Protein AF-G5HCB1-F1 (afdb_monomer_lite)

Structure (mmCIF, N/CA/C/O backbone):
data_AF-G5HCB1-F1
#
_entry.id   AF-G5HCB1-F1
#
loop_
_atom_site.group_PDB
_atom_site.id
_atom_site.type_symbol
_atom_site.label_atom_id
_atom_site.label_alt_id
_atom_site.label_comp_id
_atom_site.label_asym_id
_atom_site.label_entity_id
_atom_site.label_seq_id
_atom_site.pdbx_PDB_ins_code
_atom_site.Cartn_x
_atom_site.Cartn_y
_atom_site.Cartn_z
_atom_site.occupancy
_atom_site.B_iso_or_equiv
_atom_site.auth_seq_id
_atom_site.auth_comp_id
_atom_site.auth_asym_id
_atom_site.auth_atom_id
_atom_site.pdbx_PDB_model_num
ATOM 1 N N . MET A 1 1 ? -5.725 -8.275 14.392 1.00 70.00 1 MET A N 1
ATOM 2 C CA . MET A 1 1 ? -4.298 -8.640 14.143 1.00 70.00 1 MET A CA 1
ATOM 3 C C . MET A 1 1 ? -4.055 -9.260 12.757 1.00 70.00 1 MET A C 1
ATOM 5 O O . MET A 1 1 ? -2.910 -9.244 12.311 1.00 70.00 1 MET A O 1
ATOM 9 N N . TYR A 1 2 ? -5.079 -9.802 12.077 1.00 87.81 2 TY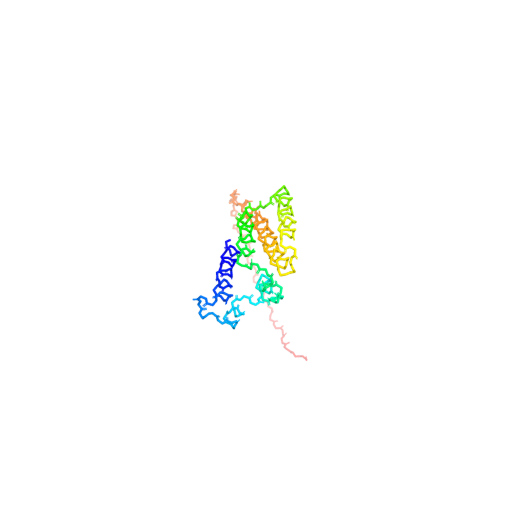R A N 1
ATOM 10 C CA . TYR A 1 2 ? -4.964 -10.382 10.727 1.00 87.81 2 TYR A CA 1
ATOM 11 C C . TYR A 1 2 ? -4.369 -9.394 9.706 1.00 87.81 2 TYR A C 1
ATOM 13 O O . TYR A 1 2 ? -3.294 -9.654 9.165 1.00 87.81 2 TYR A O 1
ATOM 21 N N . TYR A 1 3 ? -4.986 -8.219 9.545 1.00 92.00 3 TYR A N 1
ATOM 22 C CA . TYR A 1 3 ? -4.581 -7.213 8.555 1.00 92.00 3 TYR A CA 1
ATOM 23 C C . TYR A 1 3 ? -3.129 -6.753 8.686 1.00 92.00 3 TYR A C 1
ATOM 25 O O . TYR A 1 3 ? -2.403 -6.702 7.698 1.00 92.00 3 TYR A O 1
ATOM 33 N N . GLN A 1 4 ? -2.659 -6.504 9.909 1.00 92.19 4 GLN A N 1
ATOM 34 C CA . GLN A 1 4 ? -1.268 -6.096 10.137 1.00 92.19 4 GLN A CA 1
ATOM 35 C C . GLN A 1 4 ? -0.268 -7.164 9.683 1.00 92.19 4 GLN A C 1
ATOM 37 O O . GLN A 1 4 ? 0.793 -6.839 9.149 1.00 92.19 4 GLN A O 1
ATOM 42 N N . THR A 1 5 ? -0.601 -8.440 9.894 1.00 94.25 5 THR A N 1
ATOM 43 C CA . THR A 1 5 ? 0.245 -9.562 9.473 1.00 94.25 5 THR A CA 1
ATOM 44 C C . THR A 1 5 ? 0.216 -9.712 7.955 1.00 94.25 5 THR A C 1
ATOM 46 O O . THR A 1 5 ? 1.275 -9.851 7.344 1.00 94.25 5 THR A O 1
ATOM 49 N N . LEU A 1 6 ? -0.972 -9.609 7.354 1.00 95.19 6 LEU A N 1
ATOM 50 C CA . LEU A 1 6 ? -1.168 -9.639 5.908 1.00 95.19 6 LEU A CA 1
ATOM 51 C C . LEU A 1 6 ? -0.349 -8.548 5.204 1.00 95.19 6 LEU A C 1
ATOM 53 O O . LEU A 1 6 ? 0.491 -8.862 4.364 1.00 95.19 6 LEU A O 1
ATOM 57 N N . VAL A 1 7 ? -0.545 -7.277 5.576 1.00 96.19 7 VAL A N 1
ATOM 58 C CA . VAL A 1 7 ? 0.138 -6.144 4.932 1.00 96.19 7 VAL A CA 1
ATOM 59 C C . VAL A 1 7 ? 1.648 -6.264 5.106 1.00 96.19 7 VAL A C 1
ATOM 61 O O . VAL A 1 7 ? 2.392 -6.095 4.144 1.00 96.19 7 VAL A O 1
ATOM 64 N N . LYS A 1 8 ? 2.123 -6.611 6.308 1.00 96.00 8 LYS A N 1
ATOM 65 C CA . LYS A 1 8 ? 3.556 -6.798 6.566 1.00 96.00 8 LYS A CA 1
ATOM 66 C C . LYS A 1 8 ? 4.167 -7.878 5.669 1.00 96.00 8 LYS A C 1
ATOM 68 O O . LYS A 1 8 ? 5.240 -7.651 5.110 1.00 96.00 8 LYS A O 1
ATOM 73 N N . ASN A 1 9 ? 3.534 -9.045 5.574 1.00 95.44 9 ASN A N 1
ATOM 74 C CA . ASN A 1 9 ? 4.062 -10.155 4.782 1.00 95.44 9 ASN A CA 1
ATOM 75 C C . ASN A 1 9 ? 4.051 -9.804 3.293 1.00 95.44 9 ASN A C 1
ATOM 77 O O . ASN A 1 9 ? 5.087 -9.914 2.644 1.00 95.44 9 ASN A O 1
ATOM 81 N N . LEU A 1 10 ? 2.944 -9.251 2.794 1.00 96.25 10 LEU A N 1
ATOM 82 C CA . LEU A 1 10 ? 2.829 -8.841 1.400 1.00 96.25 10 LEU A CA 1
ATOM 83 C C . LEU A 1 10 ? 3.868 -7.776 1.019 1.00 96.25 10 LEU A C 1
ATOM 85 O O . LEU A 1 10 ? 4.509 -7.901 -0.019 1.00 96.25 10 LEU A O 1
ATOM 89 N N . PHE A 1 11 ? 4.100 -6.757 1.855 1.00 96.25 11 PHE A N 1
ATOM 90 C CA . PHE A 1 11 ? 5.136 -5.749 1.588 1.00 96.25 11 PHE A CA 1
ATOM 91 C C . PHE A 1 11 ? 6.543 -6.351 1.535 1.00 96.25 11 PHE A C 1
ATOM 93 O O . PHE A 1 11 ? 7.331 -5.980 0.664 1.00 96.25 11 PHE A O 1
ATOM 100 N N . ASN A 1 12 ? 6.862 -7.281 2.441 1.00 94.88 12 ASN A N 1
ATOM 101 C CA . ASN A 1 12 ? 8.157 -7.961 2.439 1.00 94.88 12 ASN A CA 1
ATOM 102 C C . ASN A 1 12 ? 8.332 -8.824 1.186 1.00 94.88 12 ASN A C 1
ATOM 104 O O . ASN A 1 12 ? 9.361 -8.729 0.515 1.00 94.88 12 ASN A O 1
ATOM 108 N N . ASP A 1 13 ? 7.324 -9.623 0.843 1.00 94.94 13 ASP A N 1
ATOM 109 C CA . ASP A 1 13 ? 7.385 -10.528 -0.301 1.00 94.94 13 ASP A CA 1
ATOM 110 C C . ASP A 1 13 ? 7.449 -9.745 -1.618 1.00 94.94 13 ASP A C 1
ATOM 112 O O . ASP A 1 13 ? 8.277 -10.049 -2.477 1.00 94.94 13 ASP A O 1
ATOM 116 N N . MET A 1 14 ? 6.673 -8.664 -1.746 1.00 93.75 14 MET A N 1
ATOM 117 C CA . MET A 1 14 ? 6.744 -7.758 -2.895 1.00 93.75 14 MET A CA 1
ATOM 118 C C . MET A 1 14 ? 8.093 -7.044 -2.984 1.00 93.75 14 MET A C 1
ATOM 120 O O . MET A 1 14 ? 8.636 -6.906 -4.078 1.00 93.75 14 MET A O 1
ATOM 124 N N . HIS A 1 15 ? 8.679 -6.625 -1.859 1.00 92.88 15 HIS A N 1
ATOM 125 C CA . HIS A 1 15 ? 10.019 -6.042 -1.851 1.00 92.88 15 HIS A CA 1
ATOM 126 C C . HIS A 1 15 ? 11.067 -7.054 -2.332 1.00 92.88 15 HIS A C 1
ATOM 128 O O . HIS A 1 15 ? 11.932 -6.710 -3.140 1.00 92.88 15 HIS A O 1
ATOM 134 N N . HIS A 1 16 ? 10.984 -8.309 -1.887 1.00 92.12 16 HIS A N 1
ATOM 135 C CA . HIS A 1 16 ? 11.872 -9.372 -2.349 1.00 92.12 16 HIS A CA 1
ATOM 136 C C . HIS A 1 16 ? 11.685 -9.690 -3.834 1.00 92.12 16 HIS A C 1
ATOM 138 O O . HIS A 1 16 ? 12.688 -9.842 -4.535 1.00 92.12 16 HIS A O 1
ATOM 144 N N . PHE A 1 17 ? 10.439 -9.729 -4.308 1.00 91.56 17 PHE A N 1
ATOM 145 C CA . PHE A 1 17 ? 10.084 -9.961 -5.705 1.00 91.56 17 PHE A CA 1
ATOM 146 C C . PHE A 1 17 ? 10.596 -8.846 -6.626 1.00 91.56 17 PHE A C 1
ATOM 148 O O . PHE A 1 17 ? 11.310 -9.124 -7.587 1.00 91.56 17 PHE A O 1
ATOM 155 N N . LEU A 1 18 ? 10.303 -7.580 -6.311 1.00 88.94 18 LEU A N 1
ATOM 156 C CA . LEU A 1 18 ? 10.678 -6.433 -7.148 1.00 88.94 18 LEU A CA 1
ATOM 157 C C . LEU A 1 18 ? 12.194 -6.208 -7.201 1.00 88.94 18 LEU A C 1
ATOM 159 O O . LEU A 1 18 ? 12.723 -5.829 -8.243 1.00 88.94 18 LEU A O 1
ATOM 163 N N . ASN A 1 19 ? 12.902 -6.461 -6.096 1.00 88.06 19 ASN A N 1
ATOM 164 C CA . ASN A 1 19 ? 14.351 -6.257 -6.020 1.00 88.06 19 ASN A CA 1
ATOM 165 C C . ASN A 1 19 ? 15.167 -7.516 -6.371 1.00 88.06 19 ASN A C 1
ATOM 167 O O . ASN A 1 19 ? 16.396 -7.456 -6.390 1.00 88.06 19 ASN A O 1
ATOM 171 N N . GLY A 1 20 ? 14.522 -8.663 -6.614 1.00 84.25 20 GLY A N 1
ATOM 172 C CA . GLY A 1 20 ? 15.202 -9.931 -6.907 1.00 84.25 20 GLY A CA 1
ATOM 173 C C . GLY A 1 20 ? 16.092 -10.441 -5.766 1.00 84.25 20 GLY A C 1
ATOM 174 O O . GLY A 1 20 ? 17.081 -11.128 -6.012 1.00 84.25 20 GLY A O 1
ATOM 175 N N . VAL A 1 21 ? 15.775 -10.078 -4.516 1.00 79.06 21 VAL A N 1
ATOM 176 C CA . VAL A 1 21 ? 16.583 -10.420 -3.326 1.00 79.06 21 VAL A CA 1
ATOM 177 C C . VAL A 1 21 ? 16.389 -11.883 -2.920 1.00 79.06 21 VAL A C 1
ATOM 179 O O . VAL A 1 21 ? 17.304 -12.503 -2.379 1.00 79.06 21 VAL A O 1
ATOM 182 N N . GLN A 1 22 ? 15.211 -12.445 -3.192 1.00 79.31 22 GLN A N 1
ATOM 183 C CA . GLN A 1 22 ? 14.900 -13.859 -2.998 1.00 79.31 22 GLN A CA 1
ATOM 184 C C . GLN A 1 22 ? 14.173 -14.402 -4.227 1.00 79.31 22 GLN A C 1
ATOM 186 O O . GLN A 1 22 ? 13.500 -13.658 -4.939 1.00 79.31 22 GLN A O 1
ATOM 191 N N . ALA A 1 23 ? 14.292 -15.709 -4.460 1.00 78.31 23 ALA A N 1
ATOM 192 C CA . ALA A 1 23 ? 13.563 -16.402 -5.515 1.00 78.31 23 ALA A CA 1
ATOM 193 C C . ALA A 1 23 ? 12.108 -16.650 -5.080 1.00 78.31 23 ALA A C 1
ATOM 195 O O . ALA A 1 23 ? 11.734 -17.779 -4.785 1.00 78.31 23 ALA A O 1
ATOM 196 N N . ILE A 1 24 ? 11.319 -15.580 -4.997 1.00 84.69 24 ILE A N 1
ATOM 197 C CA . ILE A 1 24 ? 9.862 -15.653 -4.861 1.00 84.69 24 ILE A CA 1
ATOM 198 C C . ILE A 1 24 ? 9.285 -15.557 -6.271 1.00 84.69 24 ILE A C 1
ATOM 200 O O . ILE A 1 24 ? 9.588 -14.607 -6.997 1.00 84.69 24 ILE A O 1
ATOM 204 N N . SER A 1 25 ? 8.497 -16.546 -6.688 1.00 87.69 25 SER A N 1
ATOM 205 C CA . SER A 1 25 ? 7.835 -16.507 -7.989 1.00 87.69 25 SER A CA 1
ATOM 206 C C . SER A 1 25 ? 6.523 -15.720 -7.922 1.00 87.69 25 SER A C 1
ATOM 208 O O . SER A 1 25 ? 5.918 -15.553 -6.863 1.00 87.69 25 SER A O 1
ATOM 210 N N . LEU A 1 26 ? 6.048 -15.247 -9.077 1.00 87.56 26 LEU A N 1
ATOM 211 C CA . LEU A 1 26 ? 4.714 -14.646 -9.163 1.00 87.56 26 LEU A CA 1
ATOM 212 C C . LEU A 1 26 ? 3.610 -15.667 -8.835 1.00 87.56 26 LEU A C 1
ATOM 214 O O . LEU A 1 26 ? 2.549 -15.278 -8.356 1.00 87.56 26 LEU A O 1
ATOM 218 N N . GLU A 1 27 ? 3.860 -16.956 -9.083 1.00 91.69 27 GLU A N 1
ATOM 219 C CA . GLU A 1 27 ? 2.950 -18.050 -8.726 1.00 91.69 27 GLU A CA 1
ATOM 220 C C . GLU A 1 27 ? 2.814 -18.157 -7.202 1.00 91.69 27 GLU A C 1
ATOM 222 O O . GLU A 1 27 ? 1.692 -18.123 -6.705 1.00 91.69 27 GLU A O 1
ATOM 227 N N . ASP A 1 28 ? 3.931 -18.125 -6.464 1.00 91.50 28 ASP A N 1
ATOM 228 C CA . ASP A 1 28 ? 3.920 -18.135 -4.992 1.00 91.50 28 ASP A CA 1
ATOM 229 C C . ASP A 1 28 ? 3.151 -16.933 -4.419 1.00 91.50 28 ASP A C 1
ATOM 231 O O . ASP A 1 28 ? 2.365 -17.067 -3.481 1.00 91.50 28 ASP A O 1
ATOM 235 N N . LEU A 1 29 ? 3.356 -15.737 -4.984 1.00 93.00 29 LEU A N 1
ATOM 236 C CA . LEU A 1 29 ? 2.639 -14.532 -4.555 1.00 93.00 29 LEU A CA 1
ATOM 237 C C . LEU A 1 29 ? 1.139 -14.634 -4.831 1.00 93.00 29 LEU A C 1
ATOM 239 O O . LEU A 1 29 ? 0.320 -14.257 -3.996 1.00 93.00 29 LEU A O 1
ATOM 243 N N . LYS A 1 30 ? 0.773 -15.141 -6.008 1.00 93.62 30 LYS A N 1
ATOM 244 C CA . LYS A 1 30 ? -0.622 -15.301 -6.400 1.00 93.62 30 LYS A CA 1
ATOM 245 C C . LYS A 1 30 ? -1.330 -16.306 -5.490 1.00 93.62 30 LYS A C 1
ATOM 247 O O . LYS A 1 30 ? -2.425 -16.011 -5.023 1.00 93.62 30 LYS A O 1
ATOM 252 N N . ASP A 1 31 ? -0.715 -17.449 -5.208 1.00 94.06 31 ASP A N 1
ATOM 253 C CA . ASP A 1 31 ? -1.319 -18.483 -4.363 1.00 94.06 31 ASP A CA 1
ATOM 254 C C . ASP A 1 31 ? -1.599 -17.976 -2.940 1.00 94.06 31 ASP A C 1
ATOM 256 O O . ASP A 1 31 ? -2.596 -18.368 -2.335 1.00 94.06 31 ASP A O 1
ATOM 260 N N . ASN A 1 32 ? -0.773 -17.052 -2.439 1.00 93.25 32 ASN A N 1
ATOM 261 C CA . ASN A 1 32 ? -0.916 -16.482 -1.100 1.00 93.25 32 ASN A CA 1
ATOM 262 C C . ASN A 1 32 ? -1.811 -15.232 -1.033 1.00 93.25 32 ASN A C 1
ATOM 264 O O . ASN A 1 32 ? -2.396 -14.976 0.018 1.00 93.25 32 ASN A O 1
ATOM 268 N N . TYR A 1 33 ? -1.902 -14.437 -2.109 1.00 95.88 33 TYR A N 1
ATOM 269 C CA . TYR A 1 33 ? -2.460 -13.079 -2.037 1.00 95.88 33 TYR A CA 1
ATOM 270 C 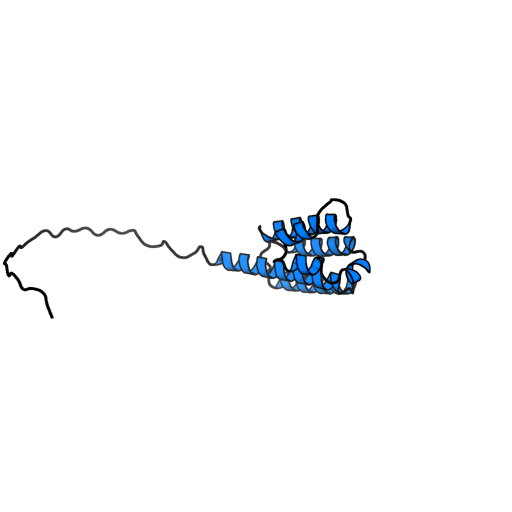C . TYR A 1 33 ? -3.433 -12.696 -3.165 1.00 95.88 33 TYR A C 1
ATOM 272 O O . TYR A 1 33 ? -3.869 -11.549 -3.211 1.00 95.88 33 TYR A O 1
ATOM 280 N N . GLN A 1 34 ? -3.806 -13.594 -4.085 1.00 93.19 34 GLN A N 1
ATOM 281 C CA . GLN A 1 34 ? -4.642 -13.241 -5.254 1.00 93.19 34 GLN A CA 1
ATOM 282 C C . GLN A 1 34 ? -6.000 -12.600 -4.930 1.00 93.19 34 GLN A C 1
ATOM 284 O O . GLN A 1 34 ? -6.545 -11.886 -5.771 1.00 93.19 34 GLN A O 1
ATOM 289 N N . GLU A 1 35 ? -6.551 -12.860 -3.746 1.00 92.38 35 GLU A N 1
ATOM 290 C CA . GLU A 1 35 ? -7.833 -12.295 -3.309 1.00 92.38 35 GLU A CA 1
ATOM 291 C C . GLU A 1 35 ? -7.677 -10.903 -2.680 1.00 92.38 35 GLU A C 1
ATOM 293 O O . GLU A 1 35 ? -8.661 -10.187 -2.494 1.00 92.38 35 GLU A O 1
ATOM 298 N N . GLU A 1 36 ? -6.442 -10.490 -2.390 1.00 94.81 36 GLU A N 1
ATOM 299 C CA . GLU A 1 36 ? -6.147 -9.260 -1.672 1.00 94.81 36 GLU A CA 1
ATOM 300 C C . GLU A 1 36 ? -6.002 -8.081 -2.648 1.00 94.81 36 GLU A C 1
ATOM 302 O O . GLU A 1 36 ? -5.097 -8.073 -3.494 1.00 94.81 36 GLU A O 1
ATOM 307 N N . PRO A 1 37 ? -6.837 -7.028 -2.535 1.00 93.94 37 PRO A N 1
ATOM 308 C CA . PRO A 1 37 ? -6.766 -5.864 -3.423 1.00 93.94 37 PRO A CA 1
ATOM 309 C C . PRO A 1 37 ? -5.394 -5.190 -3.422 1.00 93.94 37 PRO A C 1
ATOM 311 O O . PRO A 1 37 ? -4.954 -4.664 -4.444 1.00 93.94 37 PRO A O 1
ATOM 314 N N . LEU A 1 38 ? -4.698 -5.239 -2.285 1.00 96.38 38 LEU A N 1
ATOM 315 C CA . LEU A 1 38 ? -3.346 -4.713 -2.145 1.00 96.38 38 LEU A CA 1
ATOM 316 C C . LEU A 1 38 ? -2.347 -5.451 -3.038 1.00 96.38 38 LEU A C 1
ATOM 318 O O . LEU A 1 38 ? -1.508 -4.806 -3.661 1.00 96.38 38 LEU A O 1
ATOM 322 N N . PHE A 1 39 ? -2.465 -6.773 -3.176 1.00 96.75 39 PHE A N 1
ATOM 323 C CA . PHE A 1 39 ? -1.620 -7.529 -4.098 1.00 96.75 39 PHE A CA 1
ATOM 324 C C . PHE A 1 39 ? -1.902 -7.139 -5.549 1.00 96.75 39 PHE A C 1
ATOM 326 O O . PHE A 1 39 ? -0.971 -6.856 -6.300 1.00 96.75 39 PHE A O 1
ATOM 333 N N . LEU A 1 40 ? -3.178 -7.030 -5.931 1.00 95.88 40 LEU A N 1
ATOM 334 C CA . LEU A 1 40 ? -3.558 -6.586 -7.274 1.00 95.88 40 LEU A CA 1
ATOM 335 C C . LEU A 1 40 ? -3.050 -5.169 -7.582 1.00 95.88 40 LEU A C 1
ATOM 337 O O . LEU A 1 40 ? -2.615 -4.908 -8.703 1.00 95.88 40 LEU A O 1
ATOM 341 N N . ALA A 1 41 ? -3.054 -4.268 -6.596 1.00 96.50 41 ALA A N 1
ATOM 342 C CA . ALA A 1 41 ? -2.478 -2.932 -6.730 1.00 96.50 41 ALA A CA 1
ATOM 343 C C . ALA A 1 41 ? -0.956 -2.973 -6.936 1.00 96.50 41 ALA A C 1
ATOM 345 O O . ALA A 1 41 ? -0.433 -2.214 -7.749 1.00 96.50 41 ALA A O 1
ATOM 346 N N . PHE A 1 42 ? -0.258 -3.884 -6.254 1.00 95.50 42 PHE A N 1
ATOM 347 C CA . PHE A 1 42 ? 1.181 -4.083 -6.407 1.00 95.50 42 PHE A CA 1
ATOM 348 C C . PHE A 1 42 ? 1.576 -4.554 -7.810 1.00 95.50 42 PHE A C 1
ATOM 350 O O . PHE A 1 42 ? 2.522 -4.013 -8.383 1.00 95.50 42 PHE A O 1
ATOM 357 N N . ILE A 1 43 ? 0.871 -5.550 -8.355 1.00 94.31 43 ILE A N 1
ATOM 358 C CA . ILE A 1 43 ? 1.187 -6.145 -9.666 1.00 94.31 43 ILE A CA 1
ATOM 359 C C . ILE A 1 43 ? 0.503 -5.439 -10.847 1.00 94.31 43 ILE A C 1
ATOM 361 O O . ILE A 1 43 ? 0.820 -5.716 -12.004 1.00 94.31 43 ILE A O 1
ATOM 365 N N . GLY A 1 44 ? -0.449 -4.544 -10.584 1.00 92.94 44 GLY A N 1
ATOM 366 C CA . GLY A 1 44 ? -1.057 -3.682 -11.594 1.00 92.94 44 GLY A CA 1
ATOM 367 C C . GLY A 1 44 ? -0.122 -2.536 -11.977 1.00 92.94 44 GLY A C 1
ATOM 368 O O . GLY A 1 44 ? 0.676 -2.106 -11.163 1.00 92.94 44 GLY A O 1
ATOM 369 N N . ASN A 1 45 ? -0.216 -2.009 -13.201 1.00 93.94 45 ASN A N 1
ATOM 370 C CA . ASN A 1 45 ? 0.536 -0.820 -13.651 1.00 93.94 45 ASN A CA 1
ATOM 371 C C . ASN A 1 45 ? 2.059 -0.861 -13.364 1.00 93.94 45 ASN A C 1
ATOM 373 O O . ASN A 1 45 ? 2.652 0.153 -12.990 1.00 93.94 45 ASN A O 1
ATOM 377 N N . LEU A 1 46 ? 2.710 -2.022 -13.522 1.00 92.69 46 LEU A N 1
ATOM 378 C CA . LEU A 1 46 ? 4.152 -2.178 -13.255 1.00 92.69 46 LEU A CA 1
ATOM 379 C C . LEU A 1 46 ? 5.037 -1.283 -14.138 1.00 92.69 46 LEU A C 1
ATOM 381 O O . LEU A 1 46 ? 6.139 -0.913 -13.739 1.00 92.69 46 LEU A O 1
ATOM 385 N N . ASP A 1 47 ? 4.553 -0.892 -15.317 1.00 93.50 47 ASP A N 1
ATOM 386 C CA . ASP A 1 47 ? 5.191 0.112 -16.169 1.00 93.50 47 ASP A CA 1
ATOM 387 C C . ASP A 1 47 ? 5.277 1.483 -15.475 1.00 93.50 47 ASP A C 1
ATOM 389 O O . ASP A 1 47 ? 6.291 2.170 -15.587 1.00 93.50 47 ASP A O 1
ATOM 393 N N . GLN A 1 48 ? 4.251 1.851 -14.703 1.00 95.62 48 GLN A N 1
ATOM 394 C CA . GLN A 1 48 ? 4.225 3.079 -13.908 1.00 95.62 48 GLN A CA 1
ATOM 395 C C . GLN A 1 48 ? 5.076 2.952 -12.644 1.00 95.62 48 GLN A C 1
ATOM 397 O O . GLN A 1 48 ? 5.718 3.928 -12.257 1.00 95.62 48 GLN A O 1
ATOM 402 N N . ALA A 1 49 ? 5.124 1.765 -12.031 1.00 93.06 49 ALA A N 1
ATOM 403 C CA . ALA A 1 49 ? 6.010 1.482 -10.901 1.00 93.06 49 ALA A CA 1
ATOM 404 C C . ALA A 1 49 ? 7.488 1.656 -11.288 1.00 93.06 49 ALA A C 1
ATOM 406 O O . ALA A 1 49 ? 8.264 2.257 -10.551 1.00 93.06 49 ALA A O 1
ATOM 407 N N . ALA A 1 50 ? 7.868 1.194 -12.484 1.00 92.00 50 ALA A N 1
ATOM 408 C CA . ALA A 1 50 ? 9.225 1.331 -13.011 1.00 92.00 50 ALA A CA 1
ATOM 409 C C . ALA A 1 50 ? 9.622 2.786 -13.340 1.00 92.00 50 ALA A C 1
ATOM 411 O O . ALA A 1 50 ? 10.807 3.066 -13.525 1.00 92.00 50 ALA A O 1
ATOM 412 N N . ALA A 1 51 ? 8.656 3.707 -13.423 1.00 94.25 51 ALA A N 1
ATOM 413 C CA . ALA A 1 51 ? 8.890 5.123 -13.707 1.00 94.25 51 ALA A CA 1
ATOM 414 C C . ALA A 1 51 ? 9.195 5.963 -12.452 1.00 94.25 51 ALA A C 1
ATOM 416 O O . ALA A 1 51 ? 9.507 7.148 -12.574 1.00 94.25 51 ALA A O 1
ATOM 417 N N . VAL A 1 52 ? 9.097 5.375 -11.256 1.00 94.31 52 VAL A N 1
ATOM 418 C CA . VAL A 1 52 ? 9.316 6.044 -9.967 1.00 94.31 52 VAL A CA 1
ATOM 419 C C . VAL A 1 52 ? 10.284 5.250 -9.094 1.00 94.31 52 VAL A C 1
ATOM 421 O O . VAL A 1 52 ? 10.598 4.092 -9.368 1.00 94.31 52 VAL A O 1
ATOM 424 N N . ASP A 1 53 ? 10.747 5.866 -8.007 1.00 95.38 53 ASP A N 1
ATOM 425 C CA . ASP A 1 53 ? 11.418 5.129 -6.937 1.00 95.38 53 ASP A CA 1
ATOM 426 C C . ASP A 1 53 ? 10.381 4.319 -6.143 1.00 95.38 53 ASP A C 1
ATOM 428 O O . ASP A 1 53 ? 9.867 4.749 -5.107 1.00 95.38 53 ASP A O 1
ATOM 432 N N . TYR A 1 54 ? 10.039 3.141 -6.668 1.00 93.25 54 TYR A N 1
ATOM 433 C CA . TYR A 1 54 ? 9.037 2.263 -6.070 1.00 93.25 54 TYR A CA 1
ATOM 434 C C . TYR A 1 54 ? 9.409 1.839 -4.644 1.00 93.25 54 TYR A C 1
ATOM 436 O O . TYR A 1 54 ? 8.516 1.664 -3.823 1.00 93.25 54 TYR A O 1
ATOM 444 N N . ASN A 1 55 ? 10.698 1.727 -4.299 1.00 94.56 55 ASN A N 1
ATOM 445 C CA . ASN A 1 55 ? 11.116 1.375 -2.939 1.00 94.56 55 ASN A CA 1
ATOM 446 C C . ASN A 1 55 ? 10.810 2.512 -1.956 1.00 94.56 55 ASN A C 1
ATOM 448 O O . ASN A 1 55 ? 10.307 2.263 -0.858 1.00 94.56 55 ASN A O 1
ATOM 452 N N . ALA A 1 56 ? 11.077 3.761 -2.341 1.00 96.50 56 ALA A N 1
ATOM 453 C CA . ALA A 1 56 ? 10.705 4.915 -1.531 1.00 96.50 56 ALA A CA 1
ATOM 454 C C . ALA A 1 56 ? 9.175 5.053 -1.403 1.00 96.50 56 ALA A C 1
ATOM 456 O O . ALA A 1 56 ? 8.681 5.224 -0.287 1.00 96.50 56 ALA A O 1
ATOM 457 N N . ALA A 1 57 ? 8.422 4.862 -2.491 1.00 95.88 57 ALA A N 1
ATOM 458 C CA . ALA A 1 57 ? 6.956 4.892 -2.467 1.00 95.88 57 ALA A CA 1
ATOM 459 C C . ALA A 1 57 ? 6.351 3.775 -1.594 1.00 95.88 57 ALA A C 1
ATOM 461 O O . ALA A 1 57 ? 5.403 4.006 -0.838 1.00 95.88 57 ALA A O 1
ATOM 462 N N . MET A 1 58 ? 6.920 2.566 -1.641 1.00 95.94 58 MET A N 1
ATOM 463 C CA . MET A 1 58 ? 6.543 1.461 -0.753 1.00 95.94 58 MET A CA 1
ATOM 464 C C . MET A 1 58 ? 6.808 1.801 0.712 1.00 95.94 58 MET A C 1
ATOM 466 O O . MET A 1 58 ? 5.950 1.580 1.561 1.00 95.94 58 MET A O 1
ATOM 470 N N . ASN A 1 59 ? 7.972 2.366 1.028 1.00 96.06 59 ASN A N 1
ATOM 471 C CA . ASN A 1 59 ? 8.299 2.730 2.404 1.00 96.06 59 ASN A CA 1
ATOM 472 C C . ASN A 1 59 ? 7.345 3.796 2.960 1.00 96.06 59 ASN A C 1
ATOM 474 O O . ASN A 1 59 ? 6.881 3.667 4.092 1.00 96.06 59 ASN A O 1
ATOM 478 N N . GLU A 1 60 ? 7.036 4.825 2.171 1.00 97.00 60 GLU A N 1
ATOM 479 C CA . GLU A 1 60 ? 6.131 5.905 2.574 1.00 97.00 60 GLU A CA 1
ATOM 480 C C . GLU A 1 60 ? 4.689 5.404 2.748 1.00 97.00 60 GLU A C 1
ATOM 482 O O . GLU A 1 60 ? 4.077 5.638 3.78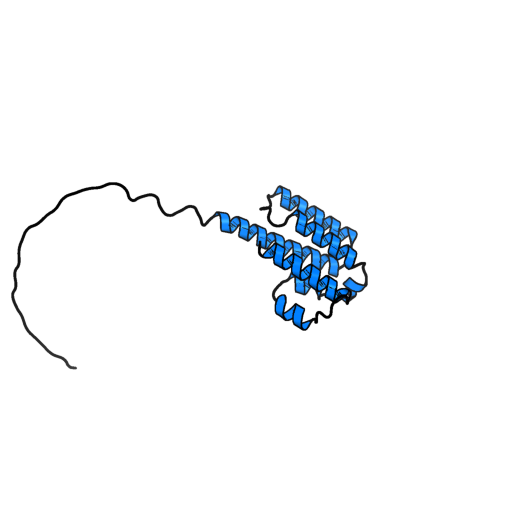9 1.00 97.00 60 GLU A O 1
ATOM 487 N N . SER A 1 61 ? 4.172 4.627 1.791 1.00 96.75 61 SER A N 1
ATOM 488 C CA . SER A 1 61 ? 2.824 4.043 1.881 1.00 96.75 61 SER A CA 1
ATOM 489 C C . SER A 1 61 ? 2.682 3.052 3.045 1.00 96.75 61 SER A C 1
ATOM 491 O O . SER A 1 61 ? 1.681 3.066 3.763 1.00 96.75 61 SER A O 1
ATOM 493 N N . TYR A 1 62 ? 3.705 2.239 3.320 1.00 97.00 62 TYR A N 1
ATOM 494 C CA . TYR A 1 62 ? 3.709 1.356 4.487 1.00 97.00 62 TYR A CA 1
ATOM 495 C C . TYR A 1 62 ? 3.771 2.132 5.810 1.00 97.00 62 TYR A C 1
ATOM 497 O O . TYR A 1 62 ? 3.122 1.750 6.789 1.00 97.00 62 TYR A O 1
ATOM 505 N N . ALA A 1 63 ? 4.533 3.230 5.860 1.00 96.69 63 ALA A N 1
ATOM 506 C CA . ALA A 1 63 ? 4.590 4.101 7.030 1.00 96.69 63 ALA A CA 1
ATOM 507 C C . ALA A 1 63 ? 3.228 4.746 7.324 1.00 96.69 63 ALA A C 1
ATOM 509 O O . ALA A 1 63 ? 2.817 4.763 8.487 1.00 96.69 63 ALA A O 1
ATOM 510 N N . PHE A 1 64 ? 2.515 5.187 6.282 1.00 96.25 64 PHE A N 1
ATOM 511 C CA . PHE A 1 64 ? 1.125 5.636 6.373 1.00 96.25 64 PHE A CA 1
ATOM 512 C C . PHE A 1 64 ? 0.233 4.555 7.002 1.00 96.25 64 PHE A C 1
ATOM 514 O O . PHE A 1 64 ? -0.384 4.794 8.037 1.00 96.25 64 PHE A O 1
ATOM 521 N N . TYR A 1 65 ? 0.233 3.329 6.465 1.00 96.00 65 TYR A N 1
ATOM 522 C CA . TYR A 1 65 ? -0.602 2.243 6.997 1.00 96.00 65 TYR A CA 1
ATOM 523 C C . TYR A 1 65 ? -0.330 1.971 8.483 1.00 96.00 65 TYR A C 1
ATOM 525 O O . TYR A 1 65 ? -1.249 1.920 9.304 1.00 96.00 65 TYR A O 1
ATOM 533 N N . LYS A 1 66 ? 0.951 1.878 8.857 1.00 95.31 66 LYS A N 1
ATOM 534 C CA . LYS A 1 66 ? 1.371 1.646 10.245 1.00 95.31 66 LYS A CA 1
ATOM 535 C C . LYS A 1 66 ? 0.932 2.739 11.215 1.00 95.31 66 LYS A C 1
ATOM 537 O O . LYS A 1 66 ? 0.869 2.487 12.419 1.00 95.31 66 LYS A O 1
ATOM 542 N N . LYS A 1 67 ? 0.693 3.959 10.732 1.00 94.38 67 LYS A N 1
ATOM 543 C CA . LYS A 1 67 ? 0.250 5.068 11.575 1.00 94.38 67 LYS A CA 1
ATOM 544 C C . LYS A 1 67 ? -1.179 4.862 12.072 1.00 94.38 67 LYS A C 1
ATOM 546 O O . LYS A 1 67 ? -1.465 5.288 13.191 1.00 94.38 67 LYS A O 1
ATOM 551 N N . PHE A 1 68 ? -2.033 4.193 11.304 1.00 93.44 68 PHE A N 1
ATOM 552 C CA . PHE A 1 68 ? -3.472 4.104 11.571 1.00 93.44 68 PHE A CA 1
ATOM 553 C C . PHE A 1 68 ? -3.959 2.691 11.919 1.00 93.44 68 PHE A C 1
ATOM 555 O O . PHE A 1 68 ? -4.971 2.557 12.602 1.00 93.44 68 PHE A O 1
ATOM 562 N N . CYS A 1 69 ? -3.229 1.642 11.530 1.00 91.88 69 CYS A N 1
ATOM 563 C CA . CYS A 1 69 ? -3.665 0.263 11.745 1.00 91.88 69 CYS A CA 1
ATOM 564 C C . CYS A 1 69 ? -3.917 -0.079 13.229 1.00 91.88 69 CYS A C 1
ATOM 566 O O . CYS A 1 69 ? -3.130 0.274 14.114 1.00 91.88 69 CYS A O 1
ATOM 568 N N . GLY A 1 70 ? -4.992 -0.824 13.494 1.00 86.38 70 GLY A N 1
ATOM 569 C CA . GLY A 1 70 ? -5.331 -1.384 14.806 1.00 86.38 70 GLY A CA 1
ATOM 570 C C . GLY A 1 70 ? -5.754 -0.386 15.889 1.00 86.38 70 GLY A C 1
ATOM 571 O O . GLY A 1 70 ? -5.703 -0.743 17.065 1.00 86.38 70 GLY A O 1
ATOM 572 N N . LYS A 1 71 ? -6.117 0.854 15.532 1.00 84.50 71 LYS A N 1
ATOM 573 C CA . LYS A 1 71 ? -6.428 1.916 16.509 1.00 84.50 71 LYS A CA 1
ATOM 574 C C . LYS A 1 71 ? -7.915 2.149 16.788 1.00 84.50 71 LYS A C 1
ATOM 576 O O . LYS A 1 71 ? -8.202 2.758 17.811 1.00 84.50 71 LYS A O 1
ATOM 581 N N . GLY A 1 72 ? -8.827 1.659 15.942 1.00 81.06 72 GLY A N 1
ATOM 582 C CA . GLY A 1 72 ? -10.246 2.036 16.001 1.00 81.06 72 GLY A CA 1
ATOM 583 C C . GLY A 1 72 ? -10.401 3.538 15.746 1.00 81.06 72 GLY A C 1
ATOM 584 O O . GLY A 1 72 ? -10.465 4.329 16.683 1.00 81.06 72 GLY A O 1
ATOM 585 N N . LEU A 1 73 ? -10.364 3.926 14.476 1.00 87.44 73 LEU A N 1
ATOM 586 C CA . LEU A 1 73 ? -10.156 5.300 14.017 1.00 87.44 73 LEU A CA 1
ATOM 587 C C . LEU A 1 73 ? -11.386 6.166 14.288 1.00 87.44 73 LEU A C 1
ATOM 589 O O . LEU A 1 73 ? -12.474 5.841 13.819 1.00 87.44 73 LEU A O 1
ATOM 593 N N . ALA A 1 74 ? -11.231 7.279 15.005 1.00 89.94 74 ALA A N 1
ATOM 594 C CA . ALA A 1 74 ? -12.290 8.275 15.175 1.00 89.94 74 ALA A CA 1
ATOM 595 C C . ALA A 1 74 ? -12.499 9.113 13.895 1.00 89.94 74 ALA A C 1
ATOM 597 O O . ALA A 1 74 ? -11.736 9.004 12.936 1.00 89.94 74 ALA A O 1
ATOM 598 N N . GLU A 1 75 ? -13.534 9.961 13.861 1.00 89.31 75 GLU A N 1
ATOM 599 C CA . GLU A 1 75 ? -13.795 10.839 12.703 1.00 89.31 75 GLU A CA 1
ATOM 600 C C . GLU A 1 75 ? -12.603 11.775 12.436 1.00 89.31 75 GLU A C 1
ATOM 602 O O . GLU A 1 75 ? -12.184 11.947 11.294 1.00 89.31 75 GLU A O 1
ATOM 607 N N . GLU A 1 76 ? -11.966 12.276 13.496 1.00 91.25 76 GLU A N 1
ATOM 608 C CA . GLU A 1 76 ? -10.778 13.126 13.402 1.00 91.25 76 GLU A CA 1
ATOM 609 C C . GLU A 1 76 ? -9.549 12.370 12.869 1.00 91.25 76 GLU A C 1
ATOM 611 O O . GLU A 1 76 ? -8.694 12.956 12.199 1.00 91.25 76 GLU A O 1
ATOM 616 N N . ASP A 1 77 ? -9.450 11.065 13.148 1.00 93.06 77 ASP A N 1
ATOM 617 C CA . ASP A 1 77 ? -8.393 10.224 12.583 1.00 93.06 77 ASP A CA 1
ATOM 618 C C . ASP A 1 77 ? -8.621 10.009 11.083 1.00 93.06 77 ASP A C 1
ATOM 620 O O . ASP A 1 77 ? -7.663 10.032 10.309 1.00 93.06 77 ASP A O 1
ATOM 624 N N . TRP A 1 78 ? -9.879 9.854 10.656 1.00 94.50 78 TRP A N 1
ATOM 625 C CA . TRP A 1 78 ? -10.239 9.731 9.244 1.00 94.50 78 TRP A CA 1
ATOM 626 C C . TRP A 1 78 ? -9.931 11.002 8.451 1.00 94.50 78 TRP A C 1
ATOM 628 O O . TRP A 1 78 ? -9.399 10.906 7.344 1.00 94.50 78 TRP A O 1
ATOM 638 N N . ASP A 1 79 ? -10.154 12.188 9.020 1.00 95.44 79 ASP A N 1
ATOM 639 C CA . ASP A 1 79 ? -9.721 13.447 8.402 1.00 95.44 79 ASP A CA 1
ATOM 640 C C . ASP A 1 79 ? -8.205 13.461 8.155 1.00 95.44 79 ASP A C 1
ATOM 642 O O . ASP A 1 79 ? -7.741 13.837 7.072 1.00 95.44 79 ASP A O 1
ATOM 646 N N . LEU A 1 80 ? -7.417 12.993 9.129 1.00 95.50 80 LEU A N 1
ATOM 647 C CA . LEU A 1 80 ? -5.965 12.900 8.990 1.00 95.50 80 LEU A CA 1
ATOM 648 C C . LEU A 1 80 ? -5.550 11.853 7.946 1.00 95.50 80 LEU A C 1
ATOM 650 O O . LEU A 1 80 ? -4.644 12.112 7.153 1.00 95.50 80 LEU A O 1
ATOM 654 N N . VAL A 1 81 ? -6.231 10.705 7.904 1.00 96.00 81 VAL A N 1
ATOM 655 C CA . VAL A 1 81 ? -6.039 9.676 6.874 1.00 96.00 81 VAL A CA 1
ATOM 656 C C . VAL A 1 81 ? -6.241 10.273 5.481 1.00 96.00 81 VAL A C 1
ATOM 658 O O . VAL A 1 81 ? -5.378 10.122 4.617 1.00 96.00 81 VAL A O 1
ATOM 661 N N . ILE A 1 82 ? -7.342 10.996 5.255 1.00 95.56 82 ILE A N 1
ATOM 662 C CA . ILE A 1 82 ? -7.633 11.614 3.955 1.00 95.56 82 ILE A CA 1
ATOM 663 C C . ILE A 1 82 ? -6.576 12.660 3.584 1.00 95.56 82 ILE A C 1
ATOM 665 O O . ILE A 1 82 ? -6.144 12.698 2.429 1.00 95.56 82 ILE A O 1
ATOM 669 N N . LEU A 1 83 ? -6.127 13.477 4.540 1.00 96.44 83 LEU A N 1
ATOM 670 C CA . LEU A 1 83 ? -5.063 14.458 4.310 1.00 96.44 83 LEU A CA 1
ATOM 671 C C . LEU A 1 83 ? -3.745 13.793 3.890 1.00 96.44 83 LEU A C 1
ATOM 673 O O . LEU A 1 83 ? -3.142 14.216 2.903 1.00 96.44 83 LEU A O 1
ATOM 677 N N . GLU A 1 84 ? -3.323 12.724 4.568 1.00 96.69 84 GLU A N 1
ATOM 678 C CA . GLU A 1 84 ? -2.088 12.007 4.220 1.00 96.69 84 GLU A CA 1
ATOM 679 C C . GLU A 1 84 ? -2.185 11.288 2.873 1.00 96.69 84 GLU A C 1
ATOM 681 O O . GLU A 1 84 ? -1.233 11.305 2.095 1.00 96.69 84 GLU A O 1
ATOM 686 N N . VAL A 1 85 ? -3.348 10.722 2.533 1.00 96.38 85 VAL A N 1
ATOM 687 C CA . VAL A 1 85 ? -3.579 10.133 1.203 1.00 96.38 85 VAL A CA 1
ATOM 688 C C . VAL A 1 85 ? -3.490 11.201 0.107 1.00 96.38 85 VAL A C 1
ATOM 690 O O . VAL A 1 85 ? -2.963 10.940 -0.979 1.00 96.38 85 VAL A O 1
ATOM 693 N N . GLN A 1 86 ? -4.000 12.411 0.352 1.00 96.25 86 GLN A N 1
ATOM 694 C CA . GLN A 1 86 ? -3.882 13.524 -0.595 1.00 96.25 86 GLN A CA 1
ATOM 695 C C . GLN A 1 86 ? -2.431 13.984 -0.757 1.00 96.25 86 GLN A C 1
ATOM 697 O O . GLN A 1 86 ? -1.987 14.193 -1.889 1.00 96.25 86 GLN A O 1
ATOM 702 N N . GLU A 1 87 ? -1.691 14.110 0.345 1.00 96.06 87 GLU A N 1
ATOM 703 C CA . GLU A 1 87 ? -0.273 14.469 0.328 1.00 96.06 87 GLU A CA 1
ATOM 704 C C . GLU A 1 87 ? 0.556 13.419 -0.419 1.00 96.06 87 GLU A C 1
ATOM 706 O O . GLU A 1 87 ? 1.285 13.768 -1.346 1.00 96.06 87 GLU A O 1
ATOM 711 N N . PHE A 1 88 ? 0.352 12.133 -0.127 1.00 96.69 88 PHE A N 1
ATOM 712 C CA . PHE A 1 88 ? 1.016 11.030 -0.819 1.00 96.69 88 PHE A CA 1
ATOM 713 C C . PHE A 1 88 ? 0.763 11.063 -2.335 1.00 96.69 88 PHE A C 1
ATOM 715 O O . PHE A 1 88 ? 1.693 10.965 -3.138 1.00 96.69 88 PHE A O 1
ATOM 722 N N . ASN A 1 89 ? -0.492 11.257 -2.752 1.00 94.94 89 ASN A N 1
ATOM 723 C CA . ASN A 1 89 ? -0.838 11.340 -4.174 1.00 94.94 89 ASN A CA 1
ATOM 724 C C . ASN A 1 89 ? -0.184 12.540 -4.874 1.00 94.94 89 ASN A C 1
ATOM 726 O O . ASN A 1 89 ? 0.167 12.434 -6.049 1.00 94.94 89 ASN A O 1
ATOM 730 N N . LYS A 1 90 ? -0.015 13.662 -4.169 1.00 95.12 90 LYS A N 1
ATOM 731 C CA . LYS A 1 90 ? 0.659 14.860 -4.684 1.00 95.12 90 LYS A CA 1
ATOM 732 C C . LYS A 1 90 ? 2.183 14.718 -4.703 1.00 95.12 90 LYS A C 1
ATOM 734 O O . LYS A 1 90 ? 2.830 15.299 -5.564 1.00 95.12 90 LYS A O 1
ATOM 739 N N . ASN A 1 91 ? 2.761 13.969 -3.770 1.00 94.75 91 ASN A N 1
ATOM 740 C CA . ASN A 1 91 ? 4.204 13.740 -3.723 1.00 94.75 91 ASN A CA 1
ATOM 741 C C . ASN A 1 91 ? 4.668 12.836 -4.870 1.00 94.75 91 ASN A C 1
ATOM 743 O O . ASN A 1 91 ? 5.711 13.092 -5.469 1.00 94.75 91 ASN A O 1
ATOM 747 N N . TRP A 1 92 ? 3.889 11.798 -5.188 1.00 95.81 92 TRP A N 1
ATOM 748 C CA . TRP A 1 92 ? 4.268 10.805 -6.195 1.00 95.81 92 TRP A CA 1
ATOM 749 C C . TRP A 1 92 ? 3.694 11.061 -7.590 1.00 95.81 92 TR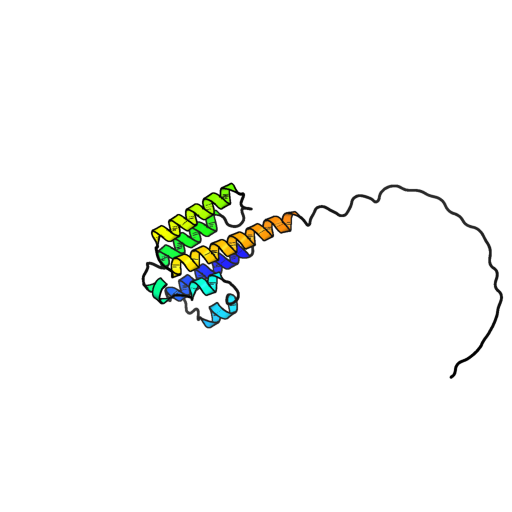P A C 1
ATOM 751 O O . TRP A 1 92 ? 4.322 10.658 -8.565 1.00 95.81 92 TRP A O 1
ATOM 761 N N . GLU A 1 93 ? 2.505 11.670 -7.699 1.00 94.69 93 GLU A N 1
ATOM 762 C CA . GLU A 1 93 ? 1.782 11.925 -8.962 1.00 94.69 93 GLU A CA 1
ATOM 763 C C . GLU A 1 93 ? 1.831 10.746 -9.962 1.00 94.69 93 GLU A C 1
ATOM 765 O O . GLU A 1 93 ? 2.005 10.916 -11.168 1.00 94.69 93 GLU A O 1
ATOM 770 N N . ASN A 1 94 ? 1.672 9.517 -9.458 1.00 96.06 94 ASN A N 1
ATOM 771 C CA . ASN A 1 94 ? 1.842 8.284 -10.225 1.00 96.06 94 ASN A CA 1
ATOM 772 C C . ASN A 1 94 ? 0.660 7.323 -10.016 1.00 96.06 94 ASN A C 1
ATOM 774 O O . ASN A 1 94 ? 0.162 7.156 -8.900 1.00 96.06 94 ASN A O 1
ATOM 778 N N . ILE A 1 95 ? 0.208 6.675 -11.097 1.00 96.25 95 ILE A N 1
ATOM 779 C CA . ILE A 1 95 ? -0.979 5.802 -11.090 1.00 96.25 95 ILE A CA 1
ATOM 780 C C . ILE A 1 95 ? -0.759 4.551 -10.229 1.00 96.25 95 ILE A C 1
ATOM 782 O O . ILE A 1 95 ? -1.681 4.129 -9.531 1.00 96.25 95 ILE A O 1
ATOM 786 N N . TRP A 1 96 ? 0.444 3.974 -10.247 1.00 97.25 96 TRP A N 1
ATOM 787 C CA . TRP A 1 96 ? 0.792 2.829 -9.409 1.00 97.25 96 TRP A CA 1
ATOM 788 C C . TRP A 1 96 ? 0.781 3.205 -7.927 1.00 97.25 96 TRP A C 1
ATOM 790 O O . TRP A 1 96 ? 0.088 2.561 -7.141 1.00 97.25 96 TRP A O 1
ATOM 800 N N . CYS A 1 97 ? 1.432 4.316 -7.563 1.00 97.25 97 CYS A N 1
ATOM 801 C CA . CYS A 1 97 ? 1.404 4.838 -6.194 1.00 97.25 97 CYS A CA 1
ATOM 802 C C . CYS A 1 97 ? -0.038 5.094 -5.725 1.00 97.25 97 CYS A C 1
ATOM 804 O O . CYS A 1 97 ? -0.421 4.678 -4.632 1.00 97.25 97 CYS A O 1
ATOM 806 N N . LYS A 1 98 ? -0.872 5.707 -6.575 1.00 96.56 98 LYS A N 1
ATOM 807 C CA . LYS A 1 98 ? -2.292 5.934 -6.282 1.00 96.56 98 LYS A CA 1
ATOM 808 C C . LYS A 1 98 ? -3.055 4.628 -6.038 1.00 96.56 98 LYS A C 1
ATOM 810 O O . LYS A 1 98 ? -3.885 4.570 -5.137 1.00 96.56 98 LYS A O 1
ATOM 815 N N . GLY A 1 99 ? -2.792 3.587 -6.827 1.00 96.62 99 GLY A N 1
ATOM 816 C CA . GLY A 1 99 ? -3.380 2.264 -6.608 1.00 96.62 99 GLY A CA 1
ATOM 817 C C . GLY A 1 99 ? -2.976 1.677 -5.256 1.00 96.62 99 GLY A C 1
ATOM 818 O O . GLY A 1 99 ? -3.833 1.212 -4.506 1.00 96.62 99 GLY A O 1
ATOM 819 N N . LEU A 1 100 ? -1.688 1.771 -4.921 1.00 96.88 100 LEU A N 1
ATOM 820 C CA . LEU A 1 100 ? -1.126 1.235 -3.684 1.00 96.88 100 LEU A CA 1
ATOM 821 C C . LEU A 1 100 ? -1.742 1.882 -2.436 1.00 96.88 100 LEU A C 1
ATOM 823 O O . LEU A 1 100 ? -2.204 1.179 -1.538 1.00 96.88 100 LEU A O 1
ATOM 827 N N . ILE A 1 101 ? -1.803 3.217 -2.394 1.00 97.44 101 ILE A N 1
ATOM 828 C CA . ILE A 1 101 ? -2.345 3.934 -1.232 1.00 97.44 101 ILE A CA 1
ATOM 829 C C . ILE A 1 101 ? -3.852 3.702 -1.058 1.00 97.44 101 ILE A C 1
ATOM 831 O O . ILE A 1 101 ? -4.327 3.575 0.067 1.00 97.44 101 ILE A O 1
ATOM 835 N N . LEU A 1 102 ? -4.609 3.589 -2.155 1.00 97.06 102 LEU A N 1
ATOM 836 C CA . LEU A 1 102 ? -6.046 3.311 -2.094 1.00 97.06 102 LEU A CA 1
ATOM 837 C C . LEU A 1 102 ? -6.338 1.887 -1.617 1.00 97.06 102 LEU A C 1
ATOM 839 O O . LEU A 1 102 ? -7.293 1.685 -0.874 1.00 97.06 102 LEU A O 1
ATOM 843 N N . ALA A 1 103 ? -5.513 0.911 -1.995 1.00 97.38 103 ALA A N 1
ATOM 844 C CA . ALA A 1 103 ? -5.656 -0.447 -1.485 1.00 97.38 103 ALA A CA 1
ATOM 845 C C . ALA A 1 103 ? -5.337 -0.536 0.018 1.00 97.38 103 ALA A C 1
ATOM 847 O O . ALA A 1 103 ? -6.000 -1.268 0.747 1.00 97.38 103 ALA A O 1
ATOM 848 N N . LEU A 1 104 ? -4.368 0.244 0.508 1.00 97.25 104 LEU A N 1
ATOM 849 C CA . LEU A 1 104 ? -4.112 0.362 1.947 1.00 97.25 104 LEU A CA 1
ATOM 850 C C . LEU A 1 104 ? -5.259 1.045 2.694 1.00 97.25 104 LEU A C 1
ATOM 852 O O . LEU A 1 104 ? -5.592 0.628 3.801 1.00 97.25 104 LEU A O 1
ATOM 856 N N . LEU A 1 105 ? -5.869 2.068 2.094 1.00 96.44 105 LEU A N 1
ATOM 857 C CA . LEU A 1 105 ? -7.047 2.733 2.647 1.00 96.44 105 LEU A CA 1
ATOM 858 C C . LEU A 1 105 ? -8.233 1.765 2.779 1.00 96.44 105 LEU A C 1
ATOM 860 O O . LEU A 1 105 ? -8.886 1.750 3.815 1.00 96.44 105 LEU A O 1
ATOM 864 N N . ASP A 1 106 ? -8.474 0.930 1.767 1.00 95.50 106 ASP A N 1
ATOM 865 C CA . ASP A 1 106 ? -9.503 -0.118 1.806 1.00 95.50 106 ASP A CA 1
ATOM 866 C C . ASP A 1 106 ? -9.238 -1.140 2.925 1.00 95.50 106 ASP A C 1
ATOM 868 O O . ASP A 1 106 ? -10.156 -1.514 3.649 1.00 95.50 106 ASP A O 1
ATOM 872 N N . ILE A 1 107 ? -7.980 -1.537 3.145 1.00 95.44 107 ILE A N 1
ATOM 873 C CA . ILE A 1 107 ? -7.623 -2.408 4.277 1.00 95.44 107 ILE A CA 1
ATOM 874 C C . ILE A 1 107 ? -7.894 -1.723 5.622 1.00 95.44 107 ILE A C 1
ATOM 876 O O . ILE A 1 107 ? -8.411 -2.369 6.531 1.00 95.44 107 I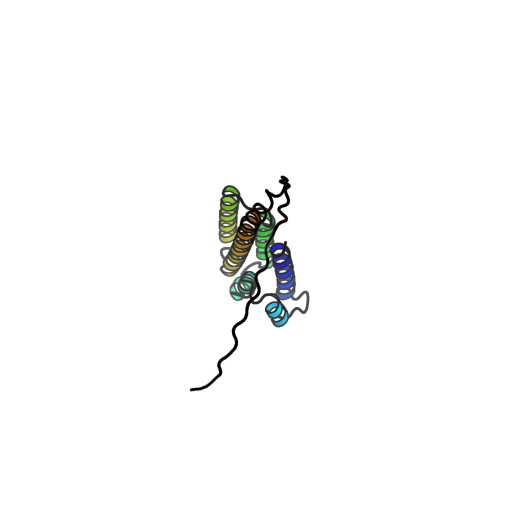LE A O 1
ATOM 880 N N . LEU A 1 108 ? -7.557 -0.437 5.763 1.00 95.00 108 LEU A N 1
ATOM 881 C CA . LEU A 1 108 ? -7.837 0.323 6.986 1.00 95.00 108 LEU A CA 1
ATOM 882 C C . LEU A 1 108 ? -9.344 0.434 7.251 1.00 95.00 108 LEU A C 1
ATOM 884 O O . LEU A 1 108 ? -9.761 0.253 8.390 1.00 95.00 108 LEU A O 1
ATOM 888 N N . ASP A 1 109 ? -10.157 0.675 6.218 1.00 93.62 109 ASP A N 1
ATOM 889 C CA . ASP A 1 109 ? -11.622 0.728 6.341 1.00 93.62 109 ASP A CA 1
ATOM 890 C C . ASP A 1 109 ? -12.204 -0.621 6.778 1.00 93.62 109 ASP A C 1
ATOM 892 O O . ASP A 1 109 ? -13.023 -0.684 7.695 1.00 93.62 109 ASP A O 1
ATOM 896 N N . ARG A 1 110 ? -11.740 -1.726 6.183 1.00 93.12 110 ARG A N 1
ATOM 897 C CA . ARG A 1 110 ? -12.166 -3.078 6.578 1.00 93.12 110 ARG A CA 1
ATOM 898 C C . ARG A 1 110 ? -11.768 -3.407 8.014 1.00 93.12 110 ARG A C 1
ATOM 900 O O . ARG A 1 110 ? -12.610 -3.888 8.768 1.00 93.12 110 ARG A O 1
ATOM 907 N N . GLU A 1 111 ? -10.526 -3.109 8.403 1.00 92.81 111 GLU A N 1
ATOM 908 C CA . GLU A 1 111 ? -10.050 -3.314 9.776 1.00 92.81 111 GLU A CA 1
ATOM 909 C C . GLU A 1 111 ? -10.868 -2.486 10.777 1.00 92.81 111 GLU A C 1
ATOM 911 O O . GLU A 1 111 ? -11.294 -3.018 11.800 1.00 92.81 111 GLU A O 1
ATOM 916 N N . ASP A 1 112 ? -11.141 -1.211 10.486 1.00 91.62 112 ASP A N 1
ATOM 917 C CA . ASP A 1 112 ? -11.930 -0.343 11.367 1.00 91.62 112 ASP A CA 1
ATOM 918 C C . ASP A 1 112 ? -13.382 -0.822 11.501 1.00 91.62 112 ASP A C 1
ATOM 920 O O . ASP A 1 112 ? -13.932 -0.871 12.603 1.00 91.62 112 ASP A O 1
ATOM 924 N N . ARG A 1 113 ? -14.000 -1.248 10.393 1.00 90.56 113 ARG A N 1
ATOM 925 C CA . ARG A 1 113 ? -15.353 -1.819 10.393 1.00 90.56 113 ARG A CA 1
ATOM 926 C C . ARG A 1 113 ? -15.438 -3.110 11.200 1.00 90.56 113 ARG A C 1
ATOM 928 O O . ARG A 1 113 ? -16.424 -3.293 11.910 1.00 90.56 113 ARG A O 1
ATOM 935 N N . GLU A 1 114 ? -14.434 -3.978 11.116 1.00 90.06 114 GLU A N 1
ATOM 936 C CA . GLU A 1 114 ? -14.361 -5.190 11.939 1.00 90.06 114 GLU A CA 1
ATOM 937 C C . GLU A 1 114 ? -14.181 -4.853 13.418 1.00 90.06 114 GLU A C 1
ATOM 939 O O . GLU A 1 114 ? -14.952 -5.337 14.238 1.00 90.06 114 GLU A O 1
ATOM 944 N N . LEU A 1 115 ? -13.265 -3.945 13.766 1.00 86.75 115 LEU A N 1
ATOM 945 C CA . LEU A 1 115 ? -13.060 -3.521 15.157 1.00 86.75 115 LEU A CA 1
ATOM 946 C C . LEU A 1 115 ? -14.317 -2.883 15.769 1.00 86.75 115 LEU A C 1
ATOM 948 O O . LEU A 1 115 ? -14.610 -3.080 16.949 1.00 86.75 115 LEU A O 1
ATOM 952 N N . ARG A 1 116 ? -15.083 -2.132 14.970 1.00 83.62 116 ARG A N 1
ATOM 953 C CA . ARG A 1 116 ? -16.371 -1.556 15.383 1.00 83.62 116 ARG A CA 1
ATOM 954 C C . ARG A 1 116 ? -17.479 -2.608 15.470 1.00 83.62 116 ARG A C 1
ATOM 956 O O . ARG A 1 116 ? -18.317 -2.514 16.363 1.00 83.62 116 ARG A O 1
ATOM 963 N N . GLY A 1 117 ? -17.484 -3.597 14.573 1.00 71.81 117 GLY A N 1
ATOM 964 C CA . GLY A 1 117 ? -18.447 -4.704 14.553 1.00 71.81 117 GLY A CA 1
ATOM 965 C C . GLY A 1 117 ? -18.248 -5.702 15.697 1.00 71.81 117 GLY A C 1
ATOM 966 O O . GLY A 1 117 ? -19.218 -6.107 16.334 1.00 71.81 117 GLY A O 1
ATOM 967 N N . GLU A 1 118 ? -16.999 -6.016 16.040 1.00 57.19 118 GLU A N 1
ATOM 968 C CA . GLU A 1 118 ? -16.625 -6.848 17.193 1.00 57.19 118 GLU A CA 1
ATOM 969 C C . GLU A 1 118 ? -16.981 -6.183 18.541 1.00 57.19 118 GLU A C 1
ATOM 971 O O . GLU A 1 118 ? -17.112 -6.860 19.560 1.00 57.19 118 GLU A O 1
ATOM 976 N N . GLY A 1 119 ? -17.216 -4.866 18.557 1.00 50.09 119 GLY A N 1
ATOM 977 C CA . GLY A 1 119 ? -17.690 -4.124 19.729 1.00 50.09 119 GLY A CA 1
ATOM 978 C C . GLY A 1 119 ? -19.168 -4.341 20.092 1.00 50.09 119 GLY A C 1
ATOM 979 O O . GLY A 1 119 ? -19.582 -3.912 21.169 1.00 50.09 119 GLY A O 1
ATOM 980 N N . GLN A 1 120 ? -19.969 -4.994 19.237 1.00 48.31 120 GLN A N 1
ATOM 981 C CA . GLN A 1 120 ? -21.411 -5.201 19.461 1.00 48.31 120 GLN A CA 1
ATOM 982 C C . GLN A 1 120 ? -21.819 -6.630 19.871 1.00 48.31 120 GLN A C 1
ATOM 984 O O . GLN A 1 120 ? -22.964 -6.813 20.277 1.00 48.31 120 GLN A O 1
ATOM 989 N N . GLU A 1 121 ? -20.927 -7.628 19.855 1.00 45.81 121 GLU A N 1
ATOM 990 C CA . GLU A 1 121 ? -21.294 -9.040 20.115 1.00 45.81 121 GLU A CA 1
ATOM 991 C C . GLU A 1 121 ? -20.903 -9.595 21.503 1.00 45.81 121 GLU A C 1
ATOM 993 O O . GLU A 1 121 ? -20.816 -10.807 21.681 1.00 45.81 121 GLU A O 1
ATOM 998 N N . SER A 1 122 ? -20.709 -8.764 22.535 1.00 45.94 122 SER A N 1
A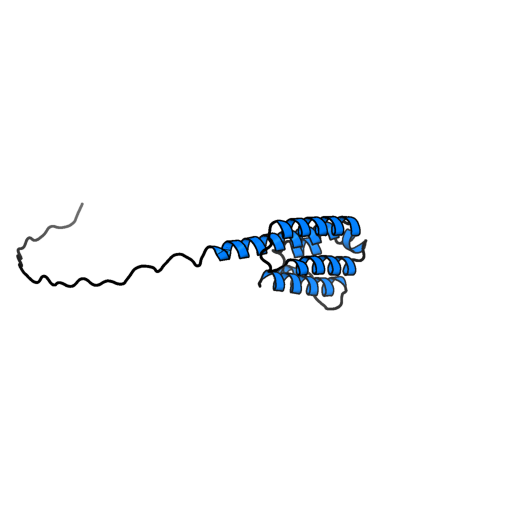TOM 999 C CA . SER A 1 122 ? -20.370 -9.285 23.880 1.00 45.94 122 SER A CA 1
ATOM 1000 C C . SER A 1 122 ? -21.170 -8.689 25.042 1.00 45.94 122 SER A C 1
ATOM 1002 O O . SER A 1 122 ? -20.680 -8.637 26.172 1.00 45.94 122 SER A O 1
ATOM 1004 N N . GLY A 1 123 ? -22.410 -8.264 24.794 1.00 45.34 123 GLY A N 1
ATOM 1005 C CA . GLY A 1 123 ? -23.198 -7.542 25.789 1.00 45.34 123 GLY A CA 1
ATOM 1006 C C . GLY A 1 123 ? -24.667 -7.912 25.903 1.00 45.34 123 GLY A C 1
ATOM 1007 O O . GLY A 1 123 ? -25.409 -7.038 26.305 1.00 45.34 123 GLY A O 1
ATOM 1008 N N . GLU A 1 124 ? -25.112 -9.133 25.586 1.00 49.50 124 GLU A N 1
ATOM 1009 C CA . GLU A 1 124 ? -26.499 -9.537 25.882 1.00 49.50 124 GLU A CA 1
ATOM 1010 C C . GLU A 1 124 ? -26.683 -11.064 25.839 1.00 49.50 124 GLU A C 1
ATOM 1012 O O . GLU A 1 124 ? -27.099 -11.637 24.842 1.00 49.50 124 GLU A O 1
ATOM 1017 N N . SER A 1 125 ? -26.340 -11.742 26.938 1.00 42.50 125 SER A N 1
ATOM 1018 C CA . SER A 1 125 ? -27.105 -12.886 27.467 1.00 42.50 125 SER A CA 1
ATOM 1019 C C . SER A 1 125 ? -26.408 -13.438 28.709 1.00 42.50 125 SER A C 1
ATOM 1021 O O . SER A 1 125 ? -25.517 -14.280 28.603 1.00 42.50 125 SER A O 1
ATOM 1023 N N . SER A 1 126 ? -26.805 -12.955 29.889 1.00 43.44 126 SER A N 1
ATOM 1024 C CA . SER A 1 126 ? -27.042 -13.763 31.103 1.00 43.44 126 SER A CA 1
ATOM 1025 C C . SER A 1 126 ? -27.294 -12.844 32.300 1.00 43.44 126 SER A C 1
ATOM 1027 O O . SER A 1 126 ? -26.474 -12.714 33.205 1.00 43.44 126 SER A O 1
ATOM 1029 N N . THR A 1 127 ? -28.470 -12.224 32.326 1.00 39.84 127 THR A N 1
ATOM 1030 C CA . THR A 1 127 ? -29.072 -11.723 33.565 1.00 39.84 127 THR A CA 1
ATOM 1031 C C . THR A 1 127 ? -30.490 -12.256 33.633 1.00 39.84 127 THR A C 1
ATOM 1033 O O . THR A 1 127 ? -31.406 -11.629 33.121 1.00 39.84 127 THR A O 1
ATOM 1036 N N . GLN A 1 128 ? -30.645 -13.444 34.222 1.00 40.62 128 GLN A N 1
ATOM 1037 C CA . GLN A 1 128 ? -31.703 -13.797 35.181 1.00 40.62 128 GLN A CA 1
ATOM 1038 C C . GLN A 1 128 ? -31.767 -15.314 35.347 1.00 40.62 128 GLN A C 1
ATOM 1040 O O . GLN A 1 128 ? -32.352 -16.009 34.524 1.00 40.62 128 GLN A O 1
ATOM 1045 N N . ALA A 1 129 ? -31.210 -15.815 36.446 1.00 41.53 129 ALA A N 1
ATOM 1046 C CA . ALA A 1 129 ? -31.654 -17.064 37.053 1.00 41.53 129 ALA A CA 1
ATOM 1047 C C . ALA A 1 129 ? -31.167 -17.119 38.505 1.00 41.53 129 ALA A C 1
ATOM 1049 O O . ALA A 1 129 ? -30.208 -17.809 38.795 1.00 41.53 129 ALA A O 1
ATOM 1050 N N . GLU A 1 130 ? -31.813 -16.371 39.399 1.00 38.97 130 GLU A N 1
ATOM 1051 C CA . GLU A 1 130 ? -31.775 -16.620 40.847 1.00 38.97 130 GLU A CA 1
ATOM 1052 C C . GLU A 1 130 ? -33.089 -16.079 41.445 1.00 38.97 130 GLU A C 1
ATOM 1054 O O . GLU A 1 130 ? -33.261 -14.861 41.524 1.00 38.97 130 GLU A O 1
ATOM 1059 N N . ALA A 1 131 ? -34.027 -16.976 41.779 1.00 37.59 131 ALA A N 1
ATOM 1060 C CA . ALA A 1 131 ? -34.911 -16.928 42.961 1.00 37.59 131 ALA A CA 1
ATOM 1061 C C . ALA A 1 131 ? -36.058 -17.958 42.838 1.00 37.59 131 ALA A C 1
ATOM 1063 O O . ALA A 1 131 ? -37.130 -17.664 42.317 1.00 37.59 131 ALA A O 1
ATOM 1064 N N . ASP A 1 132 ? -35.754 -19.186 43.257 1.00 33.31 132 ASP A N 1
ATOM 1065 C CA . ASP A 1 132 ? -36.407 -19.919 44.356 1.00 33.31 132 ASP A CA 1
ATOM 1066 C C . ASP A 1 132 ? -37.933 -19.771 44.576 1.00 33.31 132 ASP A C 1
ATOM 1068 O O . ASP A 1 132 ? -38.450 -18.680 44.824 1.00 33.31 132 ASP A O 1
ATOM 1072 N N . GLY A 1 133 ? -38.643 -20.907 44.566 1.00 33.59 133 GLY A N 1
ATOM 1073 C CA . GLY A 1 133 ? -40.090 -20.999 44.790 1.00 33.59 133 GLY A CA 1
ATOM 1074 C C . GLY A 1 133 ? -40.609 -22.442 44.824 1.00 33.59 133 GLY A C 1
ATOM 1075 O O . GLY A 1 133 ? -41.244 -22.904 43.882 1.00 33.59 133 GLY A O 1
ATOM 1076 N N . ASP A 1 134 ? -40.297 -23.124 45.921 1.00 33.00 134 ASP A N 1
ATOM 1077 C CA . ASP A 1 134 ? -40.846 -24.382 46.448 1.00 33.00 134 ASP A CA 1
ATOM 1078 C C . ASP A 1 134 ? -42.393 -24.488 46.360 1.00 33.00 134 ASP A C 1
ATOM 1080 O O . ASP A 1 134 ? -43.084 -23.556 46.768 1.00 33.00 134 ASP A O 1
ATOM 1084 N N . MET A 1 135 ? -42.943 -25.594 45.829 1.00 37.19 135 MET A N 1
ATOM 1085 C CA . MET A 1 135 ? -43.869 -26.499 46.547 1.00 37.19 135 MET A CA 1
ATOM 1086 C C . MET A 1 135 ? -44.452 -27.606 45.653 1.00 37.19 135 MET A C 1
ATOM 1088 O O . MET A 1 135 ? -44.960 -27.383 44.555 1.00 37.19 135 MET A O 1
ATOM 1092 N N . GLU A 1 136 ? -44.408 -28.806 46.214 1.00 38.97 136 GLU A N 1
ATOM 1093 C CA . GLU A 1 136 ? -44.969 -30.076 45.769 1.00 38.97 136 GLU A CA 1
ATOM 1094 C C . GLU A 1 136 ? -46.501 -30.032 45.584 1.00 38.97 136 GLU A C 1
ATOM 1096 O O . GLU A 1 136 ? -47.222 -29.448 46.393 1.00 38.97 136 GLU A O 1
ATOM 1101 N N . GLN A 1 137 ? -47.017 -30.752 44.582 1.00 38.78 137 GLN A N 1
ATOM 1102 C CA . GLN A 1 137 ? -48.348 -31.367 44.658 1.00 38.78 137 GLN A CA 1
ATOM 1103 C C . GLN A 1 137 ? -48.274 -32.815 44.166 1.00 38.78 137 GLN A C 1
ATOM 1105 O O . GLN A 1 137 ? -48.261 -33.094 42.967 1.00 38.78 137 GLN A O 1
ATOM 1110 N N . GLU A 1 138 ? -48.230 -33.737 45.127 1.00 34.22 138 GLU A N 1
ATOM 1111 C CA . GLU A 1 138 ? -48.754 -35.092 44.974 1.00 34.22 138 GLU A CA 1
ATOM 1112 C C . GLU A 1 138 ? -50.289 -35.053 44.877 1.00 34.22 138 GLU A C 1
ATOM 1114 O O . GLU A 1 138 ? -50.940 -34.303 45.607 1.00 34.22 138 GLU A O 1
ATOM 1119 N N . GLY A 1 139 ? -50.863 -35.948 44.065 1.00 32.12 139 GLY A N 1
ATOM 1120 C CA . GLY A 1 139 ? -52.186 -36.510 44.350 1.00 32.12 139 GLY A CA 1
ATOM 1121 C C . GLY A 1 139 ? -53.131 -36.729 43.166 1.00 32.12 139 GLY A C 1
ATOM 1122 O O . GLY A 1 139 ? -53.876 -35.823 42.815 1.00 32.12 139 GLY A O 1
ATOM 1123 N N . THR A 1 140 ? -53.218 -38.003 42.737 1.00 30.34 140 THR A N 1
ATOM 1124 C CA . THR A 1 140 ? -54.429 -38.739 42.267 1.00 30.34 140 THR A CA 1
ATOM 1125 C C . THR A 1 140 ? -55.087 -38.285 40.943 1.00 30.34 140 THR A C 1
ATOM 1127 O O . THR A 1 140 ? -55.237 -37.106 40.688 1.00 30.34 140 THR A O 1
ATOM 1130 N N . GLU A 1 141 ? -55.534 -39.135 40.015 1.00 38.56 141 GLU A N 1
ATOM 1131 C CA . GLU A 1 141 ? -56.033 -40.510 40.097 1.00 38.56 141 GLU A CA 1
ATOM 1132 C C . GLU A 1 141 ? -55.969 -41.172 38.702 1.00 38.56 141 GLU A C 1
ATOM 1134 O O . GLU A 1 141 ? -56.144 -40.518 37.674 1.00 38.56 141 GLU A O 1
ATOM 1139 N N . LEU A 1 142 ? -55.707 -42.479 38.689 1.00 40.88 142 LEU A N 1
ATOM 1140 C CA . LEU A 1 142 ? -55.755 -43.366 37.528 1.00 40.88 142 LEU A CA 1
ATOM 1141 C C . LEU A 1 142 ? -57.208 -43.612 37.101 1.00 40.88 142 LEU A C 1
ATOM 1143 O O . LEU A 1 142 ? -58.035 -43.931 37.948 1.00 40.88 142 LEU A O 1
ATOM 1147 N N . THR A 1 143 ? -57.485 -43.613 35.798 1.00 40.28 143 THR A N 1
ATOM 1148 C CA . THR A 1 143 ? -58.506 -44.502 35.217 1.00 40.28 143 THR A CA 1
ATOM 1149 C C . THR A 1 143 ? -57.993 -45.063 33.890 1.00 40.28 143 THR A C 1
ATOM 1151 O O . THR A 1 143 ? -57.760 -44.337 32.927 1.00 40.28 143 THR A O 1
ATOM 1154 N N . GLU A 1 144 ? -57.752 -46.372 33.897 1.00 40.78 144 GLU A N 1
ATOM 1155 C CA . GLU A 1 144 ? -57.672 -47.249 32.728 1.00 40.78 144 GLU A CA 1
ATOM 1156 C C . GLU A 1 144 ? -59.098 -47.502 32.206 1.00 40.78 144 GLU A C 1
ATOM 1158 O O . GLU A 1 144 ? -59.996 -47.617 33.038 1.00 40.78 144 GLU A O 1
ATOM 1163 N N . ASP A 1 145 ? -59.290 -47.584 30.882 1.00 39.88 145 ASP A N 1
ATOM 1164 C CA . ASP A 1 145 ? -60.164 -48.540 30.149 1.00 39.88 145 ASP A CA 1
ATOM 1165 C C . ASP A 1 145 ? -60.137 -48.137 28.650 1.00 39.88 145 ASP A C 1
ATOM 1167 O O . ASP A 1 145 ? -60.478 -47.008 28.305 1.00 39.88 145 ASP A O 1
ATOM 1171 N N . ASP A 1 146 ? -59.406 -48.838 27.780 1.00 38.09 146 ASP A N 1
ATOM 1172 C CA . ASP A 1 146 ? -59.817 -50.018 26.988 1.00 38.09 146 ASP A CA 1
ATOM 1173 C C . ASP A 1 146 ? -60.591 -49.647 25.698 1.00 38.09 146 ASP A C 1
ATOM 1175 O O . ASP A 1 146 ? -61.498 -48.818 25.700 1.00 38.09 146 ASP A O 1
ATOM 1179 N N . GLY A 1 147 ? -60.190 -50.218 24.552 1.00 42.75 147 GLY A N 1
ATOM 1180 C CA . GLY A 1 147 ? -60.848 -49.949 23.263 1.00 42.75 147 GLY A CA 1
ATOM 1181 C C . GLY A 1 147 ? -59.985 -50.141 22.012 1.00 42.75 147 GLY A C 1
ATOM 1182 O O . GLY A 1 147 ? -59.474 -49.190 21.432 1.00 42.75 147 GLY A O 1
ATOM 1183 N N . GLN A 1 148 ? -59.854 -51.400 21.607 1.00 40.41 148 GLN A N 1
ATOM 1184 C CA . GLN A 1 148 ? -59.213 -51.957 20.406 1.00 40.41 148 GLN A CA 1
ATOM 1185 C C . GLN A 1 148 ? -59.640 -51.382 19.031 1.00 40.41 148 GLN A C 1
ATOM 1187 O O . GLN A 1 148 ? -60.797 -51.025 18.861 1.00 40.41 148 GLN A O 1
ATOM 1192 N N . GLN A 1 149 ? -58.709 -51.519 18.057 1.00 44.31 149 GLN A N 1
ATOM 1193 C CA . GLN A 1 149 ? -58.858 -51.837 16.603 1.00 44.31 149 GLN A CA 1
ATOM 1194 C C . GLN A 1 149 ? -59.703 -50.871 15.732 1.00 44.31 149 GLN A C 1
ATOM 1196 O O . GLN A 1 149 ? -60.706 -50.339 16.163 1.00 44.31 149 GLN A O 1
ATOM 1201 N N . GLU A 1 150 ? -59.326 -50.500 14.502 1.00 45.28 150 GLU A N 1
ATOM 1202 C CA . GLU A 1 150 ? -59.183 -51.300 13.267 1.00 45.28 150 GLU A CA 1
ATOM 1203 C C . GLU A 1 150 ? -58.258 -50.542 12.273 1.00 45.28 150 GLU A C 1
ATOM 1205 O O . GLU A 1 150 ? -58.322 -49.322 12.170 1.00 45.28 150 GLU A O 1
ATOM 1210 N N . MET A 1 151 ? -57.195 -51.165 11.755 1.00 43.31 151 MET A N 1
ATOM 1211 C CA . MET A 1 151 ? -57.055 -51.844 10.449 1.00 43.31 151 MET A CA 1
ATOM 1212 C C . MET A 1 151 ? -56.934 -50.950 9.193 1.00 43.31 151 MET A C 1
ATOM 1214 O O . MET A 1 151 ? -57.695 -50.019 8.960 1.00 43.31 151 MET A O 1
ATOM 1218 N N . GLU A 1 152 ? -55.918 -51.293 8.399 1.00 42.62 152 GLU A N 1
ATOM 1219 C CA . GLU A 1 152 ? -55.490 -50.720 7.122 1.00 42.62 152 GLU A CA 1
ATOM 1220 C C . GLU A 1 152 ? -56.518 -50.825 5.977 1.00 42.62 152 GLU A C 1
ATOM 1222 O O . GLU A 1 152 ? -57.420 -51.660 5.991 1.00 42.62 152 GLU A O 1
ATOM 1227 N N . ALA A 1 153 ? -56.192 -50.072 4.918 1.00 38.31 153 ALA A N 1
ATOM 1228 C CA . ALA A 1 153 ? -56.424 -50.331 3.492 1.00 38.31 153 ALA A CA 1
ATOM 1229 C C . ALA A 1 153 ? -57.589 -49.596 2.806 1.00 38.31 153 ALA A C 1
ATOM 1231 O O . ALA A 1 153 ? -58.754 -49.979 2.898 1.00 38.31 153 ALA A O 1
ATOM 1232 N N . ALA A 1 154 ? -57.205 -48.621 1.977 1.00 41.75 154 ALA A N 1
ATOM 1233 C CA . ALA A 1 154 ? -57.665 -48.489 0.594 1.00 41.75 154 ALA A CA 1
ATOM 1234 C C . ALA A 1 154 ? -56.568 -47.812 -0.241 1.00 41.75 154 ALA A C 1
ATOM 1236 O O . ALA A 1 154 ? -56.029 -46.786 0.232 1.00 41.75 154 ALA A O 1
#

Sequence (154 aa):
MYYQTLVKNLFNDMHHFLNGVQAISLEDLKDNYQEEPLFLAFIGNLDQAAAVDYNAAMNESYAFYKKFCGKGLAEEDWDLVILEVQEFNKNWENIWCKGLILALLDILDREDRELRGEGQESGESSTQAEADGDMEQEGTELTEDDGQQEMEAA

Organism: NCBI:txid742733

Foldseek 3Di:
DVLVVVLVVLLVLLVCVVVVVDPDDPVNSCVSDVVQLLSVLSPPPVVQCVVDPVVVLSVLLVVLLVVQPPDLADPVNVVVNVVSLVVSCVVSVTPSSNSNNVSSVVSSVVRNVVVVVVVPPPPDDDPDDDDDDDDDDDDDDDDDDDDDDDDDDD

pLDDT: mean 80.44, std 22.78, range [30.34, 97.44]

Secondary structure (DSSP, 8-state):
-HHHHHHHHHHHHHHHHHHTSS---HHHHHHHHTT-HHHHHHHTTHHHHTTS-HHHHHHHHHHHHHHHTTS---HHHHHHHHHHHHHHHHHH--HHHHHHHHHHHHHHHHHHHHHHHGGGSSSSS-----------------------------

Radius of gyration: 30.8 Å; chains: 1; bounding box: 77×67×63 Å

=== Feature glossary ===
Feature key, reading from the visual/contextual features back to the raw sequence:

Rendered structure images. Structure images are PyMOL renders from six orthogonal camera directions. Cartoon representation draws helices as coils and strands as arrows; sticks shows the backbone as bonds; surface shows the solvent-excluded envelope. Rainbow coloring maps sequence position to hue (blue→red, N→C); chain coloring assigns a distinct color per polypeptide.

Contact-map, Ramachandran, and PAE plots. Three diagnostic plots accompany the record. The Cα contact map visualizes the tertiary structure as a 2D adjacency matrix (8 Å cutoff, sequence-local contacts suppressed). The Ramachandran plot shows the distribution of backbone (φ, ψ) torsions, with points in the α and β basins reflecting secondary structure content. The PAE plot shows AlphaFold's inter-residue confidence as a color matrix.

InterPro / GO / CATH / organism. The annotation block draws on four external resources. InterPro: which protein families and domains the sequence belongs to. GO: standardized terms for what the protein does, what process it participates in, and where in the cell it acts. CATH: which structural fold it has in the CATH hierarchy. Organism: the species of origin.

Nearest PDB structures. Structural nearest neighbors (via Foldseek easy-search vs the PDB). Reported per hit: target PDB id, E-value, and alignment TM-score. A TM-score above ~0.5 is the conventional threshold for 'same fold'.

Predicted aligned error. Predicted aligned error is AlphaFold's pairwise confidence. Unlike pLDDT (per-residue), PAE is per-residue-pair and captures whether two parts of the structure are correctly placed relative to each other. Units are ångströms of expected positional error.

Solvent-accessible surface area. SASA measures how much of the protein is reachable by solvent. It is computed by rolling a water-sized probe over the atomic surface and summing the exposed area (Å²). Per-residue SASA distinguishes core (buried, low SASA) from surface (exposed, high SASA) residues; total SASA is a whole-molecule size measure.

B-factor. Crystallographic B-factors measure how much each atom's electron density is smeared out, in Å². They rise in mobile loops and surface residues and fall in the buried interior. In AlphaFold models this column is repurposed to hold pLDDT instead.

pLDDT. For AlphaFold models, the B-factor field carries pLDDT — the model's own estimate of local accuracy on a 0–100 scale. Regions with pLDDT<50 should be treated as essentially unmodeled; they often correspond to intrinsically disordered segments.

Backbone torsions (φ/ψ). φ (phi) and ψ (psi) are the two rotatable backbone dihedrals per residue: φ is the C(i-1)–N–Cα–C torsion, ψ is the N–Cα–C–N(i+1) torsion, both in degrees on (−180°, 180°]. α-helical residues cluster near (−60°, −45°); β-strand residues near (−120°, +130°). A Ramachandran plot is simply a scatter of (φ, ψ) for every residue.

Radius of gyration, Cα contacts, bounding box. Radius of gyration (Rg) is the root-mean-square distance of Cα atoms from their centroid — a single number for overall size and compactness. A globular domain of N residues has Rg ≈ 2.2·N^0.38 Å; an extended or disordered chain has a much larger Rg. The Cα contact count is the number of residue pairs whose Cα atoms are within 8 Å and are more than four positions apart in sequence — a standard proxy for tertiary packing density. The bounding box is the smallest axis-aligned box enclosing all Cα atoms.

Secondary structure (3-state, P-SEA). Three-state secondary structure (P-SEA) collapses the eight DSSP classes into helix (a), strand (b), and coil (c). P-SEA assigns these from Cα geometry alone — distances and angles — without requiring backbone oxygens, so it works on any Cα trace.

Secondary structure (8-state, DSSP). Secondary structure is the local, repeating backbone conformation. DSSP classifies it into eight states by reading the hydrogen-bond network: three helix types (H, G, I), two β types (E, B), two non-regular types (T, S), and unstructured coil (-).

Foldseek 3Di. The Foldseek 3Di string encodes local tertiary geometry as a 20-letter alphabet — one character per residue — derived from the relative positions of nearby Cα atoms. Unlike the amino-acid sequence, 3Di is a direct function of the 3D structure, so two proteins with the same fold have similar 3Di strings even at low sequence identity.

mmCIF coordinates. Structure coordinates are given as an mmCIF _atom_site loop: one row per atom with element, residue name, chain id, sequence number, and x/y/z position in Å. Only the four main-chain atoms per residue are included here; side chains are omitted to keep the record compact.

Sequence. This is the polypeptide sequence — one letter per residue, N-terminus first. Length ranges from a few dozen residues for small domains to over a thousand for large multi-domain proteins.